Protein AF-A0A7U7L9N6-F1 (afdb_monomer_lite)

Radius of gyration: 15.02 Å; chains: 1; bounding box: 34×32×39 Å

Secondary structure (DSSP, 8-state):
-HHHHHHHHHHHHH-HHHHHHHHHHHHHHHHHHHHHTT--PPP-HHHHHHHHHHHHHHHHHHH-HHHHTT-SS-EEEEESS--HHHHHHTTT-SSSPPPTTEEEEE-----

Sequence (111 aa):
YQYFLEKIRKDYSDNSDFYTLCTEQSEKAIIKRKISTENQNIINRKDIEIATEYILRELPFLIAPSVLLATDSNVHISYYCTWPVADYLYQDNLSLSPHSYTKIVIKDHVA

pLDDT: mean 90.58, std 9.81, range [43.12, 97.81]

InterPro domains:
  IPR030903 Cyclodipeptide synthase [PF16715] (1-99)
  IPR030903 Cyclodipeptide synthase [TIGR04539] (1-99)
  IPR038622 Cyclodipeptide synthase superfamily [G3DSA:3.40.50.11710] (1-106)

Foldseek 3Di:
DVVQLVQLVVCCVPPPVLVVLLLVLLVVVVVVVCVVVVPPDDDDPVSSVVSSSVVSVCVVCQAEVCVVVVHPAQDEAEDQDDRVSSVCLCVPVGPGHRDPSYDYDHHHPPD

Structure (mmCIF, N/CA/C/O backbone):
data_AF-A0A7U7L9N6-F1
#
_entry.id   AF-A0A7U7L9N6-F1
#
loop_
_atom_site.group_PDB
_atom_site.id
_atom_site.type_symbol
_atom_site.label_atom_id
_atom_site.label_alt_id
_atom_site.label_comp_id
_atom_site.label_asym_id
_atom_site.label_entity_id
_atom_site.label_seq_id
_atom_site.pdbx_PDB_ins_code
_atom_site.Cartn_x
_atom_site.Cartn_y
_atom_site.Cartn_z
_atom_site.occupancy
_atom_site.B_iso_or_equiv
_atom_site.auth_seq_id
_atom_site.auth_comp_id
_atom_site.auth_asym_id
_atom_site.auth_atom_id
_atom_site.pdbx_PDB_model_num
ATOM 1 N N . TYR A 1 1 ? 10.504 8.740 -7.363 1.00 95.19 1 TYR A N 1
ATOM 2 C CA . TYR A 1 1 ? 9.570 8.750 -6.215 1.00 95.19 1 TYR A CA 1
ATOM 3 C C . TYR A 1 1 ? 8.283 9.514 -6.522 1.00 95.19 1 TYR A C 1
ATOM 5 O O . TYR A 1 1 ? 7.262 8.855 -6.642 1.00 95.19 1 TYR A O 1
ATOM 13 N N . GLN A 1 2 ? 8.311 10.844 -6.716 1.00 96.69 2 GLN A N 1
ATOM 14 C CA . GLN A 1 2 ? 7.084 11.656 -6.878 1.00 96.69 2 GLN A CA 1
ATOM 15 C C . GLN A 1 2 ? 6.159 11.174 -8.004 1.00 96.69 2 GLN A C 1
ATOM 17 O O . GLN A 1 2 ? 4.978 10.969 -7.760 1.00 96.69 2 GLN A O 1
ATOM 22 N N . TYR A 1 3 ? 6.722 10.864 -9.177 1.00 95.94 3 TYR A N 1
ATOM 23 C CA . TYR A 1 3 ? 5.981 10.271 -10.296 1.00 95.94 3 TYR A CA 1
ATOM 24 C C . TYR A 1 3 ? 5.127 9.053 -9.891 1.00 95.94 3 TYR A C 1
ATOM 26 O O . TYR A 1 3 ? 3.948 8.977 -10.227 1.00 95.94 3 TYR A O 1
ATOM 34 N N . PHE A 1 4 ? 5.707 8.114 -9.134 1.00 96.38 4 PHE A N 1
ATOM 35 C CA . PHE A 1 4 ? 4.994 6.914 -8.690 1.00 96.38 4 PHE A CA 1
ATOM 36 C C . PHE A 1 4 ? 3.894 7.262 -7.686 1.00 96.38 4 PHE A C 1
ATOM 38 O O . PHE A 1 4 ? 2.772 6.782 -7.814 1.00 96.38 4 PHE A O 1
ATOM 45 N N . LEU A 1 5 ? 4.195 8.128 -6.714 1.00 97.62 5 LEU A N 1
ATOM 46 C CA . LEU A 1 5 ? 3.234 8.529 -5.688 1.00 97.62 5 LEU A CA 1
ATOM 47 C C . LEU A 1 5 ? 2.022 9.265 -6.280 1.00 97.62 5 LEU A C 1
ATOM 49 O O . LEU A 1 5 ? 0.895 9.028 -5.854 1.00 97.62 5 LEU A O 1
ATOM 53 N N . GLU A 1 6 ? 2.227 10.137 -7.267 1.00 97.69 6 GLU A N 1
ATOM 54 C CA . GLU A 1 6 ? 1.138 10.838 -7.960 1.00 97.69 6 GLU A CA 1
ATOM 55 C C . GLU A 1 6 ? 0.210 9.867 -8.692 1.00 97.69 6 GLU A C 1
ATOM 57 O O . GLU A 1 6 ? -1.011 9.988 -8.594 1.00 97.69 6 GLU A O 1
ATOM 62 N N . LYS A 1 7 ? 0.776 8.868 -9.377 1.00 97.38 7 LYS A N 1
ATOM 63 C CA . LYS A 1 7 ? 0.007 7.809 -10.042 1.00 97.38 7 LYS A CA 1
ATOM 64 C C . LYS A 1 7 ? -0.772 6.954 -9.047 1.00 97.38 7 LYS A C 1
ATOM 66 O O . LYS A 1 7 ? -1.969 6.778 -9.227 1.00 97.38 7 LYS A O 1
ATOM 71 N N . ILE A 1 8 ? -0.132 6.528 -7.960 1.00 97.38 8 ILE A N 1
ATOM 72 C CA . ILE A 1 8 ? -0.780 5.777 -6.876 1.00 97.38 8 ILE A CA 1
ATOM 73 C C . ILE A 1 8 ? -1.945 6.563 -6.270 1.00 97.38 8 ILE A C 1
ATOM 75 O O . ILE A 1 8 ? -3.020 6.009 -6.069 1.00 97.38 8 ILE A O 1
ATOM 79 N N . ARG A 1 9 ? -1.765 7.859 -5.987 1.00 97.75 9 ARG A N 1
ATOM 80 C CA . ARG A 1 9 ? -2.845 8.703 -5.452 1.00 97.75 9 ARG A CA 1
ATOM 81 C C . ARG A 1 9 ? -3.983 8.882 -6.447 1.00 97.75 9 ARG A C 1
ATOM 83 O O . ARG A 1 9 ? -5.137 8.927 -6.031 1.00 97.75 9 ARG A O 1
ATOM 90 N N . LYS A 1 10 ? -3.669 8.985 -7.740 1.00 97.81 10 LYS A N 1
ATOM 91 C CA . LYS A 1 10 ? -4.684 9.028 -8.791 1.00 97.81 10 LYS A CA 1
ATOM 92 C C . LYS A 1 10 ? -5.478 7.725 -8.834 1.00 97.81 10 LYS A C 1
ATOM 94 O O . LYS A 1 10 ? -6.698 7.780 -8.786 1.00 97.81 10 LYS A O 1
ATOM 99 N N . ASP A 1 11 ? -4.805 6.579 -8.831 1.00 97.06 11 ASP A N 1
ATOM 100 C CA . ASP A 1 11 ? -5.473 5.277 -8.790 1.00 97.06 11 ASP A CA 1
ATOM 101 C C . ASP A 1 11 ? -6.312 5.117 -7.517 1.00 97.06 11 ASP A C 1
ATOM 103 O O . ASP A 1 11 ? -7.444 4.658 -7.582 1.00 97.06 11 ASP A O 1
ATOM 107 N N . TYR A 1 12 ? -5.810 5.559 -6.363 1.00 97.50 12 TYR A N 1
ATOM 108 C CA . TYR A 1 12 ? -6.563 5.558 -5.104 1.00 97.50 12 TYR A CA 1
ATOM 109 C C . TYR A 1 12 ? -7.822 6.437 -5.160 1.00 97.50 12 TYR A C 1
ATOM 111 O O . TYR A 1 12 ? -8.830 6.101 -4.549 1.00 97.50 12 TYR A O 1
ATOM 119 N N . SER A 1 13 ? -7.774 7.558 -5.882 1.00 97.38 13 SER A N 1
ATOM 120 C CA . SER A 1 13 ? -8.929 8.440 -6.086 1.00 97.38 13 SER A CA 1
ATOM 121 C C . SER A 1 13 ? -9.942 7.860 -7.077 1.00 97.38 13 SER A C 1
ATOM 123 O O . SER A 1 13 ? -11.145 8.025 -6.891 1.00 97.38 13 SER A O 1
ATOM 125 N N . ASP A 1 14 ? -9.462 7.210 -8.137 1.00 97.44 14 ASP A N 1
ATOM 126 C CA . ASP A 1 14 ? -10.277 6.863 -9.305 1.00 97.44 14 ASP A CA 1
ATOM 127 C C . ASP A 1 14 ? -10.760 5.397 -9.298 1.00 97.44 14 ASP A C 1
ATOM 129 O O . ASP A 1 14 ? -11.696 5.060 -10.022 1.00 97.44 14 ASP A O 1
ATOM 133 N N . ASN A 1 15 ? -10.154 4.519 -8.489 1.00 97.00 15 ASN A N 1
ATOM 134 C CA . ASN A 1 15 ? -10.497 3.099 -8.374 1.00 97.00 15 ASN A CA 1
ATOM 135 C C . ASN A 1 15 ? -11.118 2.797 -6.996 1.00 97.00 15 ASN A C 1
ATOM 137 O O . ASN A 1 15 ? -10.425 2.788 -5.976 1.00 97.00 15 ASN A O 1
ATOM 141 N N . SER A 1 16 ? -12.424 2.503 -6.966 1.00 97.12 16 SER A N 1
ATOM 142 C CA . SER A 1 16 ? -13.181 2.238 -5.732 1.00 97.12 16 SER A CA 1
ATOM 143 C C . SER A 1 16 ? -12.695 1.014 -4.958 1.00 97.12 16 SER A C 1
ATOM 145 O O . SER A 1 16 ? -12.729 1.013 -3.725 1.00 97.12 16 SER A O 1
ATOM 147 N N . ASP A 1 17 ? -12.235 -0.016 -5.662 1.00 97.00 17 ASP A N 1
ATOM 148 C CA . ASP A 1 17 ? -11.782 -1.263 -5.048 1.00 97.00 17 ASP A CA 1
ATOM 149 C C . ASP A 1 17 ? -10.441 -1.032 -4.356 1.00 97.00 17 ASP A C 1
ATOM 151 O O . ASP A 1 17 ? -10.254 -1.404 -3.197 1.00 97.00 17 ASP A O 1
ATOM 155 N N . PHE A 1 18 ? -9.540 -0.308 -5.024 1.00 97.06 18 PHE A N 1
ATOM 156 C CA . PHE A 1 18 ? -8.259 0.082 -4.447 1.00 97.06 18 PHE A CA 1
ATOM 157 C C . PHE A 1 18 ? -8.424 1.064 -3.278 1.00 97.06 18 PHE A C 1
ATOM 159 O O . PHE A 1 18 ? -7.767 0.909 -2.246 1.00 97.06 18 PHE A O 1
ATOM 166 N N . TYR A 1 19 ? -9.342 2.029 -3.396 1.00 97.38 19 TYR A N 1
ATOM 167 C CA . TYR A 1 19 ? -9.721 2.930 -2.305 1.00 97.38 19 TYR A CA 1
ATOM 168 C C . TYR A 1 19 ? -10.162 2.156 -1.057 1.00 97.38 19 TYR A C 1
ATOM 170 O O . TYR A 1 19 ? -9.646 2.376 0.046 1.00 97.38 19 TYR A O 1
ATOM 178 N N . THR A 1 20 ? -11.109 1.233 -1.245 1.00 97.62 20 THR A N 1
ATOM 179 C CA . THR A 1 20 ? -11.701 0.430 -0.169 1.00 97.62 20 THR A CA 1
ATOM 180 C C . THR A 1 20 ? -10.637 -0.443 0.477 1.00 97.62 20 THR A C 1
ATOM 182 O O . THR A 1 20 ? -10.459 -0.405 1.694 1.00 97.62 20 THR A O 1
ATOM 185 N N . LEU A 1 21 ? -9.852 -1.146 -0.341 1.00 97.06 21 LEU A N 1
ATOM 186 C CA . LEU A 1 21 ? -8.778 -2.014 0.117 1.00 97.06 21 LEU A CA 1
ATOM 187 C C . LEU A 1 21 ? -7.758 -1.261 0.978 1.00 97.06 21 LEU A C 1
ATOM 189 O O . LEU A 1 21 ? -7.463 -1.689 2.094 1.00 97.06 21 LEU A O 1
ATOM 193 N N . CYS A 1 22 ? -7.231 -0.136 0.491 1.00 97.19 22 CYS A N 1
ATOM 194 C CA . CYS A 1 22 ? -6.250 0.661 1.227 1.00 97.19 22 CYS A CA 1
ATOM 195 C C . CYS A 1 22 ? -6.820 1.171 2.556 1.00 97.19 22 CYS A C 1
ATOM 197 O O . CYS A 1 22 ? -6.159 1.059 3.587 1.00 97.19 22 CYS A O 1
ATOM 199 N N . THR A 1 23 ? -8.060 1.663 2.554 1.00 97.25 23 THR A N 1
ATOM 200 C CA . THR A 1 23 ? -8.726 2.180 3.758 1.00 97.25 23 THR A CA 1
ATOM 201 C C . THR A 1 23 ? -8.940 1.086 4.807 1.00 97.25 23 THR A C 1
ATOM 203 O O . THR A 1 23 ? -8.591 1.274 5.974 1.00 97.25 23 THR A O 1
ATOM 206 N N . GLU A 1 24 ? -9.432 -0.087 4.403 1.00 96.44 24 GLU A N 1
ATOM 207 C CA . GLU A 1 24 ? -9.638 -1.219 5.311 1.00 96.44 24 GLU A CA 1
ATOM 208 C C . GLU A 1 24 ? -8.328 -1.757 5.894 1.00 96.44 24 GLU A C 1
ATOM 210 O O . GLU A 1 24 ? -8.267 -2.120 7.072 1.00 96.44 24 GLU A O 1
ATOM 215 N N . GLN A 1 25 ? -7.268 -1.852 5.083 1.00 95.38 25 GLN A N 1
ATOM 216 C CA . GLN A 1 25 ? -5.974 -2.320 5.582 1.00 95.38 25 GLN A CA 1
ATOM 217 C C . GLN A 1 25 ? -5.357 -1.314 6.563 1.00 95.38 25 GLN A C 1
ATOM 219 O O . GLN A 1 25 ? -4.804 -1.738 7.581 1.00 95.38 25 GLN A O 1
ATOM 224 N N . SER A 1 26 ? -5.510 -0.007 6.327 1.00 96.44 26 SER A N 1
ATOM 225 C CA . SER A 1 26 ? -5.112 1.037 7.280 1.00 96.44 26 SER A CA 1
ATOM 226 C C . SER A 1 26 ? -5.860 0.924 8.599 1.00 96.44 26 SER A C 1
ATOM 228 O O . SER A 1 26 ? -5.241 0.934 9.662 1.00 96.44 26 SER A O 1
ATOM 230 N N . GLU A 1 27 ? -7.183 0.769 8.551 1.00 95.94 27 GLU A N 1
ATOM 231 C CA . GLU A 1 27 ? -8.000 0.608 9.751 1.00 95.94 27 GLU A CA 1
ATOM 232 C C . GLU A 1 27 ? -7.565 -0.628 10.552 1.00 95.94 27 GLU A C 1
ATOM 234 O O . GLU A 1 27 ? -7.282 -0.528 11.749 1.00 95.94 27 GLU A O 1
ATOM 239 N N . LYS A 1 28 ? -7.392 -1.779 9.886 1.00 94.00 28 LYS A N 1
ATOM 240 C CA . LYS A 1 28 ? -6.881 -3.011 10.512 1.00 94.00 28 LYS A CA 1
ATOM 241 C C . LYS A 1 28 ? -5.508 -2.798 11.153 1.00 94.00 28 LYS A C 1
ATOM 243 O O . LYS A 1 28 ? -5.276 -3.282 12.264 1.00 94.00 28 LYS A O 1
ATOM 248 N N . ALA A 1 29 ? -4.599 -2.084 10.488 1.00 92.62 29 ALA A N 1
ATOM 249 C CA . ALA A 1 29 ? -3.264 -1.799 11.009 1.00 92.62 29 ALA A CA 1
ATOM 250 C C . ALA A 1 29 ? -3.310 -0.907 12.262 1.00 92.62 29 ALA A C 1
ATOM 252 O O . ALA A 1 29 ? -2.653 -1.217 13.262 1.00 92.62 29 ALA A O 1
ATOM 253 N N . ILE A 1 30 ? -4.124 0.154 12.249 1.00 94.50 30 ILE A N 1
ATOM 254 C CA . ILE A 1 30 ? -4.300 1.039 13.408 1.00 94.50 30 ILE A CA 1
ATOM 255 C C . ILE A 1 30 ? -4.932 0.270 14.574 1.00 94.50 30 ILE A C 1
ATOM 257 O O . ILE A 1 30 ? -4.438 0.373 15.696 1.00 94.50 30 ILE A O 1
ATOM 261 N N . ILE A 1 31 ? -5.970 -0.539 14.331 1.00 93.62 31 ILE A N 1
ATOM 262 C CA . ILE A 1 31 ? -6.627 -1.347 15.372 1.00 93.62 31 ILE A CA 1
ATOM 263 C C . ILE A 1 31 ? -5.638 -2.329 16.005 1.00 93.62 31 ILE A C 1
ATOM 265 O O . ILE A 1 31 ? -5.541 -2.387 17.232 1.00 93.62 31 ILE A O 1
ATOM 269 N N . LYS A 1 32 ? -4.854 -3.061 15.200 1.00 92.00 32 LYS A N 1
ATOM 270 C CA . LYS A 1 32 ? -3.818 -3.971 15.717 1.00 92.00 32 LYS A CA 1
ATOM 271 C C . LYS A 1 32 ? -2.819 -3.232 16.605 1.00 92.00 32 LYS A C 1
ATOM 273 O O . LYS A 1 32 ? -2.507 -3.707 17.695 1.00 92.00 32 LYS A O 1
ATOM 278 N N . ARG A 1 33 ? -2.358 -2.052 16.174 1.00 92.38 33 ARG A N 1
ATOM 279 C CA . ARG A 1 33 ? -1.407 -1.242 16.945 1.00 92.38 33 ARG A CA 1
ATOM 280 C C . ARG A 1 33 ? -2.023 -0.694 18.232 1.00 92.38 33 ARG A C 1
ATOM 282 O O . ARG A 1 33 ? -1.366 -0.704 19.271 1.00 92.38 33 ARG A O 1
ATOM 289 N N . LYS A 1 34 ? -3.285 -0.258 18.183 1.00 94.56 34 LYS A N 1
ATOM 290 C CA . LYS A 1 34 ? -4.062 0.173 19.352 1.00 94.56 34 LYS A CA 1
ATOM 291 C C . LYS A 1 34 ? -4.127 -0.939 20.402 1.00 94.56 34 LYS A C 1
ATOM 293 O O . LYS A 1 34 ? -3.782 -0.690 21.551 1.00 94.56 34 LYS A O 1
ATOM 298 N N . ILE A 1 35 ? -4.477 -2.160 19.990 1.00 93.25 35 ILE A N 1
ATOM 299 C CA . ILE A 1 35 ? -4.516 -3.341 20.866 1.00 93.25 35 ILE A CA 1
ATOM 300 C C . ILE A 1 35 ? -3.128 -3.634 21.451 1.00 93.25 35 ILE A C 1
ATOM 302 O O . ILE A 1 35 ? -3.001 -3.760 22.663 1.00 93.25 35 ILE A O 1
ATOM 306 N N . SER A 1 36 ? -2.073 -3.676 20.627 1.00 93.81 36 SER A N 1
ATOM 307 C CA . SER A 1 36 ? -0.711 -4.004 21.092 1.00 93.81 36 SER A CA 1
ATOM 308 C C . SER A 1 36 ? -0.095 -2.966 22.034 1.00 93.81 36 SER A C 1
ATOM 310 O O . SER A 1 36 ? 0.889 -3.255 22.702 1.00 93.81 36 SER A O 1
ATOM 312 N N . THR A 1 37 ? -0.623 -1.740 22.028 1.00 94.50 37 THR A N 1
ATOM 313 C CA . THR A 1 37 ? -0.138 -0.628 22.861 1.00 94.50 37 THR A CA 1
ATOM 314 C C . THR A 1 37 ? -1.097 -0.279 23.993 1.00 94.50 37 THR A C 1
ATOM 316 O O . THR A 1 37 ? -0.908 0.747 24.640 1.00 94.50 37 THR A O 1
ATOM 319 N N . GLU A 1 38 ? -2.136 -1.097 24.206 1.00 93.62 38 GLU A N 1
ATOM 320 C CA . GLU A 1 38 ? -3.182 -0.884 25.218 1.00 93.62 38 GLU A CA 1
ATOM 321 C C . GLU A 1 38 ? -3.830 0.514 25.144 1.00 93.62 38 GLU A C 1
ATOM 323 O O . GLU A 1 38 ? -4.353 1.051 26.122 1.00 93.62 38 GLU A O 1
ATOM 328 N N . ASN A 1 39 ? -3.812 1.130 23.960 1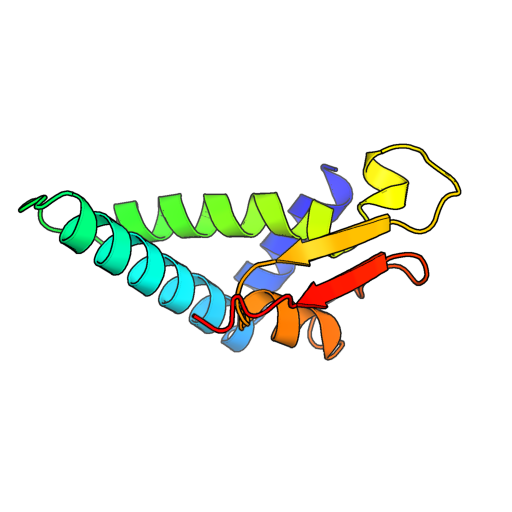.00 90.62 39 ASN A N 1
ATOM 329 C CA . ASN A 1 39 ? -4.299 2.484 23.767 1.00 90.62 39 ASN A CA 1
ATOM 330 C C . ASN A 1 39 ? -5.835 2.483 23.749 1.00 90.62 39 ASN A C 1
ATOM 332 O O . ASN A 1 39 ? -6.461 1.720 23.013 1.00 90.62 39 ASN A O 1
ATOM 336 N N . GLN A 1 40 ? -6.463 3.351 24.541 1.00 90.38 40 GLN A N 1
ATOM 337 C CA . GLN A 1 40 ? -7.925 3.432 24.639 1.00 90.38 40 GLN A CA 1
ATOM 338 C C . GLN A 1 40 ? -8.552 4.502 23.735 1.00 90.38 40 GLN A C 1
ATOM 340 O O . GLN A 1 40 ? -9.776 4.548 23.610 1.00 90.38 40 GLN A O 1
ATOM 345 N N . ASN A 1 41 ? -7.747 5.317 23.049 1.00 91.69 41 ASN A N 1
ATOM 346 C CA . ASN A 1 41 ? -8.232 6.407 22.207 1.00 91.69 41 ASN A CA 1
ATOM 347 C C . ASN A 1 41 ? -9.189 5.908 21.120 1.00 91.69 41 ASN A C 1
ATOM 349 O O . ASN A 1 41 ? -8.998 4.849 20.512 1.00 91.69 41 ASN A O 1
ATOM 353 N N . ILE A 1 42 ? -10.233 6.690 20.865 1.00 92.44 42 ILE A N 1
ATOM 354 C CA . ILE A 1 42 ? -11.164 6.437 19.767 1.00 92.44 42 ILE A CA 1
ATOM 355 C C . ILE A 1 42 ? -10.434 6.729 18.455 1.00 92.44 42 ILE A C 1
ATOM 357 O O . ILE A 1 42 ? -9.876 7.810 18.290 1.00 92.44 42 ILE A O 1
ATOM 361 N N . ILE A 1 43 ? -10.451 5.759 17.541 1.00 93.12 43 ILE A N 1
ATOM 362 C CA . ILE A 1 43 ? -9.945 5.934 16.178 1.00 93.12 43 ILE A CA 1
ATOM 363 C C . ILE A 1 43 ? -11.06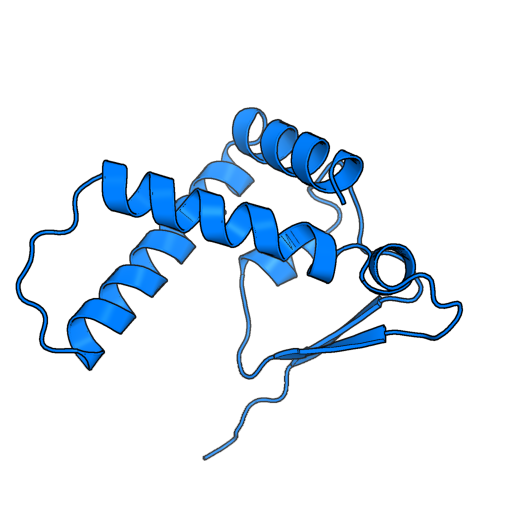1 6.604 15.389 1.00 93.12 43 ILE A C 1
ATOM 365 O O . ILE A 1 43 ? -12.174 6.080 15.326 1.00 93.12 43 ILE A O 1
ATOM 369 N N . ASN A 1 44 ? -10.785 7.770 14.823 1.00 94.94 44 ASN A N 1
ATOM 370 C CA . ASN A 1 44 ? -11.731 8.474 13.970 1.00 94.94 44 ASN A CA 1
ATOM 371 C C . ASN A 1 44 ? -11.332 8.350 12.490 1.00 94.94 44 ASN A C 1
ATOM 373 O O . ASN A 1 44 ? -10.248 7.883 12.140 1.00 94.94 44 ASN A O 1
ATOM 377 N N . ARG A 1 45 ? -12.218 8.808 11.602 1.00 93.88 45 ARG A N 1
ATOM 378 C CA . ARG A 1 45 ? -12.003 8.755 10.150 1.00 93.88 45 ARG A CA 1
ATOM 379 C C . ARG A 1 45 ? -10.714 9.455 9.699 1.00 93.88 45 ARG A C 1
ATOM 381 O O . ARG A 1 45 ? -10.039 8.952 8.808 1.00 93.88 45 ARG A O 1
ATOM 388 N N . LYS A 1 46 ? -10.355 10.583 10.315 1.00 95.69 46 LYS A N 1
ATOM 389 C CA . LYS A 1 46 ? -9.145 11.336 9.961 1.00 95.69 46 LYS A CA 1
ATOM 390 C C . LYS A 1 46 ? -7.876 10.548 10.291 1.00 95.69 46 LYS A C 1
ATOM 392 O O . LYS A 1 46 ? -6.906 10.628 9.546 1.00 95.69 46 LYS A O 1
ATOM 397 N N . ASP A 1 47 ? -7.889 9.762 11.367 1.00 95.31 47 ASP A N 1
ATOM 398 C CA . ASP A 1 47 ? -6.768 8.880 11.710 1.00 95.31 47 ASP A CA 1
ATOM 399 C C . ASP A 1 47 ? -6.570 7.806 10.633 1.00 95.31 47 ASP A C 1
ATOM 401 O O . ASP A 1 47 ? -5.440 7.546 10.218 1.00 95.31 47 ASP A O 1
ATOM 405 N N . ILE A 1 48 ? -7.672 7.238 10.129 1.00 96.38 48 ILE A N 1
ATOM 406 C CA . ILE A 1 48 ? -7.652 6.270 9.024 1.00 96.38 48 ILE A CA 1
ATOM 407 C C . ILE A 1 48 ? -7.127 6.935 7.747 1.00 96.38 48 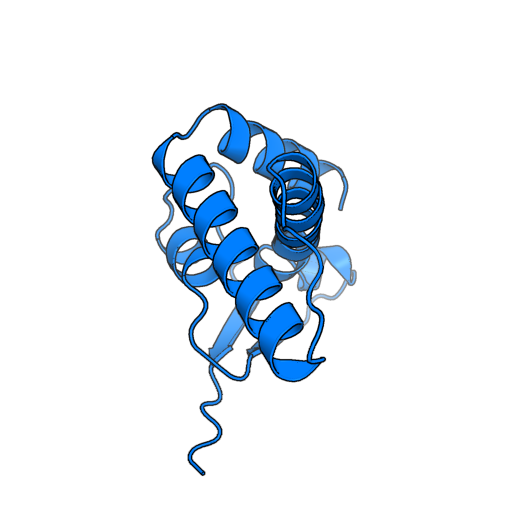ILE A C 1
ATOM 409 O O . ILE A 1 48 ? -6.251 6.377 7.100 1.00 96.38 48 ILE A O 1
ATOM 413 N N . GLU A 1 49 ? -7.586 8.142 7.408 1.00 95.56 49 GLU A N 1
ATOM 414 C CA . GLU A 1 49 ? -7.108 8.888 6.233 1.00 95.56 49 GLU A CA 1
ATOM 415 C C . GLU A 1 49 ? -5.595 9.167 6.297 1.00 95.56 49 GLU A C 1
ATOM 417 O O . GLU A 1 49 ? -4.886 8.983 5.306 1.00 95.56 49 GLU A O 1
ATOM 422 N N . ILE A 1 50 ? -5.075 9.541 7.472 1.00 95.38 50 ILE A N 1
ATOM 423 C CA . ILE A 1 50 ? -3.635 9.750 7.693 1.00 95.38 50 ILE A CA 1
ATOM 424 C C . ILE A 1 50 ? -2.857 8.435 7.551 1.00 95.38 50 ILE A C 1
ATOM 426 O O . ILE A 1 50 ? -1.799 8.411 6.919 1.00 95.38 50 ILE A O 1
ATOM 430 N N . ALA A 1 51 ? -3.362 7.338 8.118 1.00 96.00 51 ALA A N 1
ATOM 431 C CA . ALA A 1 51 ? -2.720 6.030 8.003 1.00 96.00 51 ALA A CA 1
ATOM 432 C C . ALA A 1 51 ? -2.765 5.477 6.572 1.00 96.00 51 ALA A C 1
ATOM 434 O O . ALA A 1 51 ? -1.795 4.876 6.115 1.00 96.00 51 ALA A O 1
ATOM 435 N N . THR A 1 52 ? -3.838 5.735 5.828 1.00 97.50 52 THR A N 1
ATOM 436 C CA . THR A 1 52 ? -3.914 5.373 4.411 1.00 97.50 52 THR A CA 1
ATOM 437 C C . THR A 1 52 ? -2.884 6.129 3.598 1.00 97.50 52 THR A C 1
ATOM 439 O O . THR A 1 52 ? -2.156 5.517 2.823 1.00 97.50 52 THR A O 1
ATOM 442 N N . GLU A 1 53 ? -2.725 7.429 3.827 1.00 97.19 53 GLU A N 1
ATOM 443 C CA . GLU A 1 53 ? -1.672 8.209 3.177 1.00 97.19 53 GLU A CA 1
ATOM 444 C C . GLU A 1 53 ? -0.261 7.678 3.502 1.00 97.19 53 GLU A C 1
ATOM 446 O O . GLU A 1 53 ? 0.626 7.740 2.649 1.00 97.19 53 GLU A O 1
ATOM 451 N N . TYR A 1 54 ? -0.042 7.109 4.693 1.00 95.00 54 TYR A N 1
ATOM 452 C CA . TYR A 1 54 ? 1.203 6.403 5.012 1.00 95.00 54 TYR A CA 1
ATOM 453 C C . TYR A 1 54 ? 1.402 5.172 4.111 1.00 95.00 54 TYR A C 1
ATOM 455 O O . TYR A 1 54 ? 2.452 5.062 3.480 1.00 95.00 54 TYR A O 1
ATOM 463 N N . ILE A 1 55 ? 0.388 4.309 3.967 1.00 93.88 55 ILE A N 1
ATOM 464 C CA . ILE A 1 55 ? 0.445 3.143 3.067 1.00 93.88 55 ILE A CA 1
ATOM 465 C C . ILE A 1 55 ? 0.733 3.571 1.623 1.00 93.88 55 ILE A C 1
ATOM 467 O O . ILE A 1 55 ? 1.632 3.017 0.992 1.00 93.88 55 ILE A O 1
ATOM 471 N N . LEU A 1 56 ? 0.032 4.586 1.103 1.00 96.69 56 LEU A N 1
ATOM 472 C CA . LEU A 1 56 ? 0.219 5.058 -0.277 1.00 96.69 56 LEU A CA 1
ATOM 473 C C . LEU A 1 56 ? 1.666 5.501 -0.555 1.00 96.69 56 LEU A C 1
ATOM 475 O O . LEU A 1 56 ? 2.152 5.349 -1.676 1.00 96.69 56 LEU A O 1
ATOM 479 N N . ARG A 1 57 ? 2.374 6.018 0.456 1.00 96.56 57 ARG A N 1
ATOM 480 C CA . ARG A 1 57 ? 3.788 6.417 0.356 1.00 96.56 57 ARG A CA 1
ATOM 481 C C . ARG A 1 57 ? 4.771 5.252 0.375 1.00 96.56 57 ARG A C 1
ATOM 483 O O . ARG A 1 57 ? 5.896 5.428 -0.090 1.00 96.56 57 ARG A O 1
ATOM 490 N N . GLU A 1 58 ? 4.376 4.086 0.876 1.00 93.94 58 GLU A N 1
ATOM 491 C CA . GLU A 1 58 ? 5.201 2.874 0.828 1.00 93.94 58 GLU A CA 1
ATOM 492 C C . GLU A 1 58 ? 5.158 2.212 -0.554 1.00 93.94 58 GLU A C 1
ATOM 494 O O . GLU A 1 58 ? 6.166 1.681 -1.021 1.00 93.94 58 GLU A O 1
ATOM 499 N N . LEU A 1 59 ? 4.024 2.301 -1.255 1.00 94.69 59 LEU A N 1
ATOM 500 C CA . LEU A 1 59 ? 3.798 1.588 -2.518 1.00 94.69 59 LEU A CA 1
ATOM 501 C C . LEU A 1 59 ? 4.828 1.873 -3.632 1.00 94.69 59 LEU A C 1
ATOM 503 O O . LEU A 1 59 ? 5.174 0.928 -4.341 1.00 94.69 59 LEU A O 1
ATOM 507 N N . PRO A 1 60 ? 5.415 3.080 -3.796 1.00 95.56 60 PRO A N 1
ATOM 508 C CA . PRO A 1 60 ? 6.508 3.288 -4.747 1.00 95.56 60 PRO A CA 1
ATOM 509 C C . PRO A 1 60 ? 7.682 2.320 -4.545 1.00 95.56 60 PRO A C 1
ATOM 511 O O . PRO A 1 60 ? 8.290 1.879 -5.521 1.00 95.56 60 PRO A O 1
ATOM 514 N N . PHE A 1 61 ? 7.983 1.967 -3.292 1.00 93.12 61 PHE A N 1
ATOM 515 C CA . PHE A 1 61 ? 9.041 1.018 -2.948 1.00 93.12 61 PHE A CA 1
ATOM 516 C C . PHE A 1 61 ? 8.636 -0.439 -3.175 1.00 93.12 61 PHE A C 1
ATOM 518 O O . PHE A 1 61 ? 9.522 -1.280 -3.238 1.00 93.12 61 PHE A O 1
ATOM 525 N N . LEU A 1 62 ? 7.345 -0.738 -3.343 1.00 92.19 62 LEU A N 1
ATOM 526 C CA . LEU A 1 62 ? 6.852 -2.052 -3.778 1.00 92.19 62 LEU A CA 1
ATOM 527 C C . LEU A 1 62 ? 6.817 -2.198 -5.298 1.00 92.19 62 LEU A C 1
ATOM 529 O O . LEU A 1 62 ? 6.944 -3.308 -5.814 1.00 92.19 62 LEU A O 1
ATOM 533 N N . ILE A 1 63 ? 6.621 -1.080 -5.997 1.00 92.81 63 ILE A N 1
ATOM 534 C CA . ILE A 1 63 ? 6.486 -1.032 -7.452 1.00 92.81 63 ILE A CA 1
ATOM 535 C C . ILE A 1 63 ? 7.860 -0.997 -8.117 1.00 92.81 63 ILE A C 1
ATOM 537 O O . ILE A 1 63 ? 8.133 -1.807 -8.993 1.00 92.81 63 ILE A O 1
ATOM 541 N N . ALA A 1 64 ? 8.733 -0.063 -7.735 1.00 93.50 64 ALA A N 1
ATOM 542 C CA . ALA A 1 64 ? 9.999 0.154 -8.439 1.00 93.50 64 ALA A CA 1
ATOM 543 C C . ALA A 1 64 ? 11.172 0.483 -7.496 1.00 93.50 64 ALA A C 1
ATOM 545 O O . ALA A 1 64 ? 11.846 1.501 -7.683 1.00 93.50 64 ALA A O 1
ATOM 546 N N . PRO A 1 65 ? 11.461 -0.353 -6.482 1.00 94.00 65 PRO A N 1
ATOM 547 C CA . PRO A 1 65 ? 12.562 -0.121 -5.552 1.00 94.00 65 PRO A CA 1
ATOM 548 C C . PRO A 1 65 ? 13.924 0.022 -6.241 1.00 94.00 65 PRO A C 1
ATOM 550 O O . PRO A 1 65 ? 14.691 0.892 -5.844 1.00 94.00 65 PRO A O 1
ATOM 553 N N . SER A 1 66 ? 14.226 -0.759 -7.285 1.00 92.88 66 SER A N 1
ATOM 554 C CA . SER A 1 66 ? 15.499 -0.645 -8.018 1.00 92.88 66 SER A CA 1
ATOM 555 C C . SER A 1 66 ? 15.679 0.738 -8.654 1.00 92.88 66 SER A C 1
ATOM 557 O O . SER A 1 66 ? 16.738 1.351 -8.526 1.00 92.88 66 SER A O 1
ATOM 559 N N . VAL A 1 67 ? 14.609 1.285 -9.240 1.00 93.31 67 VAL A N 1
ATOM 560 C CA . VAL A 1 67 ? 14.579 2.642 -9.808 1.00 93.31 67 VAL A CA 1
ATOM 561 C C . VAL A 1 67 ? 14.749 3.696 -8.715 1.00 93.31 67 VAL A C 1
ATOM 563 O O . VAL A 1 67 ? 15.488 4.661 -8.893 1.00 93.31 67 VAL A O 1
ATOM 566 N N . LEU A 1 68 ? 14.081 3.527 -7.570 1.00 94.25 68 LEU A N 1
ATOM 567 C CA . LEU A 1 68 ? 14.178 4.469 -6.451 1.00 94.25 68 LEU A CA 1
ATOM 568 C C . LEU A 1 68 ? 15.557 4.466 -5.785 1.00 94.25 68 LEU A C 1
ATOM 570 O O . LEU A 1 68 ? 15.996 5.511 -5.313 1.00 94.25 68 LEU A O 1
ATOM 574 N N . LEU A 1 69 ? 16.226 3.314 -5.759 1.00 93.38 69 LEU A N 1
ATOM 575 C CA . LEU A 1 69 ? 17.576 3.140 -5.225 1.00 93.38 69 LEU A CA 1
ATOM 576 C C . LEU A 1 69 ? 18.675 3.415 -6.264 1.00 93.38 69 LEU A C 1
ATOM 578 O O . LEU A 1 69 ? 19.849 3.343 -5.913 1.00 93.38 69 LEU A O 1
ATOM 582 N N . ALA A 1 70 ? 18.306 3.723 -7.513 1.00 93.56 70 ALA A N 1
ATOM 583 C CA . ALA A 1 70 ? 19.224 3.908 -8.636 1.00 93.56 70 ALA A CA 1
ATOM 584 C C . ALA A 1 70 ? 20.221 2.740 -8.788 1.00 93.56 70 ALA A C 1
ATOM 586 O O . ALA A 1 70 ? 21.433 2.939 -8.859 1.00 93.56 70 ALA A O 1
ATOM 587 N N . THR A 1 71 ? 19.702 1.509 -8.807 1.00 91.88 71 THR A N 1
ATOM 588 C CA . THR A 1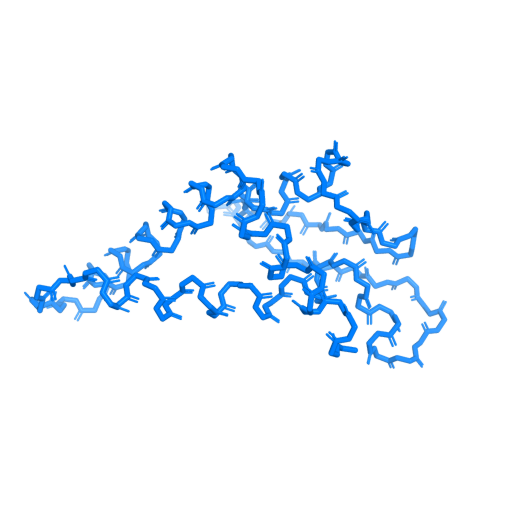 71 ? 20.501 0.292 -8.992 1.00 91.88 71 THR A CA 1
ATOM 589 C C . THR A 1 71 ? 19.989 -0.547 -10.156 1.00 91.88 71 THR A C 1
ATOM 591 O O . THR A 1 71 ? 18.782 -0.683 -10.351 1.00 91.88 71 THR A O 1
ATOM 594 N N . ASP A 1 72 ? 20.920 -1.174 -10.872 1.00 88.44 72 ASP A N 1
ATOM 595 C CA . ASP A 1 72 ? 20.629 -2.166 -11.915 1.00 88.44 72 ASP A CA 1
ATOM 596 C C . ASP A 1 72 ? 20.422 -3.579 -11.337 1.00 88.44 72 ASP A C 1
ATOM 598 O O . ASP A 1 72 ? 20.199 -4.543 -12.068 1.00 88.44 72 ASP A O 1
ATOM 602 N N . SER A 1 73 ? 20.523 -3.726 -10.012 1.00 91.44 73 SER A N 1
ATOM 603 C CA . SER A 1 73 ? 20.325 -5.006 -9.334 1.00 91.44 73 SER A CA 1
ATOM 604 C C . SER A 1 73 ? 18.844 -5.344 -9.182 1.00 91.44 73 SER A C 1
ATOM 606 O O . SER A 1 73 ? 18.001 -4.468 -8.978 1.00 91.44 73 SER A O 1
ATOM 608 N N . ASN A 1 74 ? 18.543 -6.644 -9.167 1.00 90.62 74 ASN A N 1
ATOM 609 C CA . ASN A 1 74 ? 17.252 -7.131 -8.690 1.00 90.62 74 ASN A CA 1
ATOM 610 C C . ASN A 1 74 ? 17.074 -6.768 -7.215 1.00 90.62 74 ASN A C 1
ATOM 612 O O . ASN A 1 74 ? 17.956 -7.039 -6.395 1.00 90.62 74 ASN A O 1
ATOM 616 N N . VAL A 1 75 ? 15.919 -6.201 -6.868 1.00 91.44 75 VAL A N 1
ATOM 617 C CA . VAL A 1 75 ? 15.592 -5.861 -5.483 1.00 91.44 75 VAL A CA 1
ATOM 618 C C . VAL A 1 75 ? 14.475 -6.764 -4.985 1.00 91.44 75 VAL A C 1
ATOM 620 O O . VAL A 1 75 ? 13.367 -6.804 -5.525 1.00 91.44 75 VAL A O 1
ATOM 623 N N . HIS A 1 76 ? 14.783 -7.492 -3.916 1.00 88.56 76 HIS A N 1
ATOM 624 C CA . HIS A 1 76 ? 13.837 -8.357 -3.233 1.00 88.56 76 HIS A CA 1
ATOM 625 C C . HIS A 1 76 ? 13.285 -7.656 -2.000 1.00 88.56 76 HIS A C 1
ATOM 627 O O . HIS A 1 76 ? 14.036 -7.279 -1.100 1.00 88.56 76 HIS A O 1
ATOM 633 N N . ILE A 1 77 ? 11.966 -7.540 -1.928 1.00 87.31 77 ILE A N 1
ATOM 634 C CA . ILE A 1 77 ? 11.282 -6.985 -0.763 1.00 87.31 77 ILE A CA 1
ATOM 635 C C . ILE A 1 77 ? 10.877 -8.159 0.109 1.00 87.31 77 ILE A C 1
ATOM 637 O O . ILE A 1 77 ? 10.014 -8.944 -0.272 1.00 87.31 77 ILE A O 1
ATOM 641 N N . SER A 1 78 ? 11.530 -8.313 1.257 1.00 87.00 78 SER A N 1
ATOM 642 C CA . SER A 1 78 ? 11.142 -9.337 2.227 1.00 87.00 78 SER A CA 1
ATOM 643 C C . SER A 1 78 ? 10.083 -8.774 3.168 1.00 87.00 78 SER A C 1
ATOM 645 O O . SER A 1 78 ? 10.340 -7.772 3.833 1.00 87.00 78 SER A O 1
ATOM 647 N N . TYR A 1 79 ? 8.920 -9.418 3.241 1.00 84.06 79 TYR A N 1
ATOM 648 C CA . TYR A 1 79 ? 7.857 -9.054 4.180 1.00 84.06 79 TYR A CA 1
ATOM 649 C C . TYR A 1 79 ? 7.419 -10.276 4.989 1.00 84.06 79 TYR A C 1
ATOM 651 O O . TYR A 1 79 ? 7.496 -11.403 4.502 1.00 84.06 79 TYR A O 1
ATOM 659 N N . TYR A 1 80 ? 7.014 -10.058 6.239 1.00 81.88 80 TYR A N 1
ATOM 660 C CA . TYR A 1 80 ? 6.806 -11.133 7.218 1.00 81.88 80 TYR A CA 1
ATOM 661 C C . TYR A 1 80 ? 5.419 -11.789 7.149 1.00 81.88 80 TYR A C 1
ATOM 663 O O . TYR A 1 80 ? 5.168 -12.761 7.853 1.00 81.88 80 TYR A O 1
ATOM 671 N N . CYS A 1 81 ? 4.501 -11.228 6.362 1.00 80.81 81 CYS A N 1
ATOM 672 C CA . CYS A 1 81 ? 3.145 -11.732 6.186 1.00 80.81 81 CYS A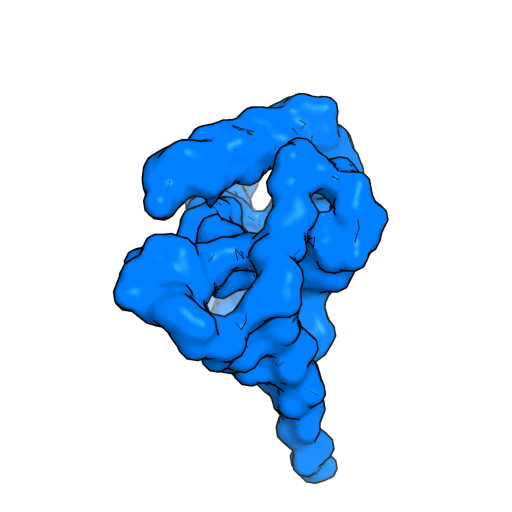 CA 1
ATOM 673 C C . CYS A 1 81 ? 2.616 -11.393 4.787 1.00 80.81 81 CYS A C 1
ATOM 675 O O . CYS A 1 81 ? 3.203 -10.591 4.058 1.00 80.81 81 CYS A O 1
ATOM 677 N N . THR A 1 82 ? 1.492 -11.990 4.401 1.00 83.31 82 THR A N 1
ATOM 678 C CA . THR A 1 82 ? 0.744 -11.560 3.213 1.00 83.31 82 THR A CA 1
ATOM 679 C C . THR A 1 82 ? 0.187 -10.156 3.418 1.00 83.31 82 THR A C 1
ATOM 681 O O . THR A 1 82 ? -0.382 -9.862 4.476 1.00 83.31 82 THR A O 1
ATOM 684 N N . TRP A 1 83 ? 0.279 -9.309 2.395 1.00 87.94 83 TRP A N 1
ATOM 685 C CA . TRP A 1 83 ? -0.272 -7.962 2.433 1.00 87.94 83 TRP A CA 1
ATOM 686 C C . TRP A 1 83 ? -1.226 -7.744 1.253 1.00 87.94 83 TRP A C 1
ATOM 688 O O . TRP A 1 83 ? -0.759 -7.577 0.128 1.00 87.94 83 TRP A O 1
ATOM 698 N N . PRO A 1 84 ? -2.550 -7.667 1.493 1.00 92.12 84 PRO A N 1
ATOM 699 C CA . PRO A 1 84 ? -3.536 -7.578 0.416 1.00 92.12 84 PRO A CA 1
ATOM 700 C C . PRO A 1 84 ? -3.330 -6.417 -0.567 1.00 92.12 84 PRO A C 1
ATOM 702 O O . PRO A 1 84 ? -3.619 -6.564 -1.748 1.00 92.12 84 PRO A O 1
ATOM 705 N N . VAL A 1 85 ? -2.805 -5.272 -0.110 1.00 92.62 85 VAL A N 1
ATOM 706 C CA . VAL A 1 85 ? -2.487 -4.135 -0.998 1.00 92.62 85 VAL A CA 1
ATOM 707 C C . VAL A 1 85 ? -1.350 -4.488 -1.957 1.00 92.62 85 VAL A C 1
ATOM 709 O O . VAL A 1 85 ? -1.406 -4.137 -3.133 1.00 92.62 85 VAL A O 1
ATOM 712 N N . ALA A 1 86 ? -0.333 -5.206 -1.476 1.00 89.00 86 ALA A N 1
ATOM 713 C CA . ALA A 1 86 ? 0.752 -5.689 -2.317 1.00 89.00 86 ALA A CA 1
ATOM 714 C C . ALA A 1 86 ? 0.263 -6.756 -3.306 1.00 89.00 86 ALA A C 1
ATOM 716 O O . ALA A 1 86 ? 0.614 -6.693 -4.477 1.00 89.00 86 ALA A O 1
ATOM 717 N N . ASP A 1 87 ? -0.593 -7.683 -2.878 1.00 89.75 87 ASP A N 1
ATOM 718 C CA . ASP A 1 87 ? -1.156 -8.692 -3.783 1.00 89.75 87 ASP A CA 1
ATOM 719 C C . ASP A 1 87 ? -1.989 -8.035 -4.896 1.00 89.75 87 ASP A C 1
ATOM 721 O O . ASP A 1 87 ? -1.838 -8.375 -6.067 1.00 89.75 87 ASP A O 1
ATOM 725 N N . TYR A 1 88 ? -2.803 -7.032 -4.550 1.00 92.06 88 TYR A N 1
ATOM 726 C CA . TYR A 1 88 ? -3.607 -6.269 -5.508 1.00 92.06 88 TYR A CA 1
ATOM 727 C C . TYR A 1 88 ? -2.749 -5.499 -6.525 1.00 92.06 88 TYR A C 1
ATOM 729 O O . TYR A 1 88 ? -3.089 -5.446 -7.706 1.00 92.06 88 TYR A O 1
ATOM 737 N N . LEU A 1 89 ? -1.610 -4.943 -6.090 1.00 88.44 89 LEU A N 1
ATOM 738 C CA . LEU A 1 89 ? -0.628 -4.297 -6.970 1.00 88.44 89 LEU A CA 1
ATOM 739 C C . LEU A 1 89 ? -0.056 -5.259 -8.021 1.00 88.44 89 LEU A C 1
ATOM 741 O O . LEU A 1 89 ? 0.183 -4.857 -9.155 1.00 88.44 89 LEU A O 1
ATOM 745 N N . TYR A 1 90 ? 0.169 -6.520 -7.651 1.00 85.62 90 TYR A N 1
ATOM 746 C CA . TYR A 1 90 ? 0.782 -7.534 -8.516 1.00 85.62 90 TYR A CA 1
ATOM 747 C C . TYR A 1 90 ? -0.222 -8.233 -9.451 1.00 85.62 90 TYR A C 1
ATOM 749 O O . TYR A 1 90 ? 0.177 -9.085 -10.239 1.00 85.62 90 TYR A O 1
ATOM 757 N N . GLN A 1 91 ? -1.507 -7.873 -9.387 1.00 87.75 91 GLN A N 1
ATOM 758 C CA . GLN A 1 91 ? -2.569 -8.385 -10.263 1.00 87.75 91 GLN A CA 1
ATOM 759 C C . GLN A 1 91 ? -2.843 -7.489 -11.487 1.00 87.75 91 GLN A C 1
ATOM 761 O O . GLN A 1 91 ? -3.836 -7.701 -12.174 1.00 87.75 91 GLN A O 1
ATOM 766 N N . ASP A 1 92 ? -1.996 -6.488 -11.757 1.00 81.75 92 ASP A N 1
ATOM 767 C CA . ASP A 1 92 ? -2.154 -5.521 -12.861 1.00 81.75 92 ASP A CA 1
ATOM 768 C C . ASP A 1 92 ? -3.480 -4.727 -12.826 1.00 81.75 92 ASP A C 1
ATOM 770 O O . ASP A 1 92 ? -3.969 -4.237 -13.842 1.00 81.75 92 ASP A O 1
ATOM 774 N N . ASN A 1 93 ? -4.051 -4.542 -11.631 1.00 86.81 93 ASN A N 1
ATOM 775 C CA . ASN A 1 93 ? -5.296 -3.791 -11.426 1.00 86.81 93 ASN A CA 1
ATOM 776 C C . ASN A 1 93 ? -5.103 -2.259 -11.379 1.00 86.81 93 ASN A C 1
ATOM 778 O O . ASN A 1 93 ? -6.085 -1.519 -11.275 1.00 86.81 93 ASN A O 1
ATOM 782 N N . LEU A 1 94 ? -3.855 -1.774 -11.390 1.00 90.00 94 LEU A N 1
ATOM 783 C CA . LEU A 1 94 ? -3.498 -0.356 -11.260 1.00 90.00 94 LEU A CA 1
ATOM 784 C C . LEU A 1 94 ? -2.806 0.182 -12.517 1.00 90.00 94 LEU A C 1
ATOM 786 O O . LEU A 1 94 ? -2.365 -0.572 -13.379 1.00 90.00 94 LEU A O 1
ATOM 790 N N . SER A 1 95 ? -2.652 1.507 -12.602 1.00 91.81 95 SER A N 1
ATOM 791 C CA . SER A 1 95 ? -1.948 2.158 -13.717 1.00 91.81 95 SER A CA 1
ATOM 792 C C . SER A 1 95 ? -0.437 1.895 -13.736 1.00 91.81 95 SER A C 1
ATOM 794 O O . SER A 1 95 ? 0.230 2.164 -14.737 1.00 91.81 95 SER A O 1
ATOM 796 N N . LEU A 1 96 ? 0.105 1.397 -12.623 1.00 88.81 96 LEU A N 1
ATOM 797 C CA . LEU A 1 96 ? 1.499 1.019 -12.455 1.00 88.81 96 LEU A CA 1
ATOM 798 C C . LEU A 1 96 ? 1.588 -0.456 -12.070 1.00 88.81 96 LEU A C 1
ATOM 800 O O . LEU A 1 96 ? 1.083 -0.851 -11.021 1.00 88.81 96 LEU A O 1
ATOM 804 N N . SER A 1 97 ? 2.316 -1.224 -12.873 1.00 86.81 97 SER A N 1
ATOM 805 C CA . SER A 1 97 ? 2.703 -2.591 -12.533 1.00 86.81 97 SER A CA 1
ATOM 806 C C . SER A 1 97 ? 4.071 -2.608 -11.844 1.00 86.81 97 SER A C 1
ATOM 808 O O . SER A 1 97 ? 4.921 -1.753 -12.135 1.00 86.81 97 SER A O 1
ATOM 810 N N . PRO A 1 98 ? 4.330 -3.582 -10.956 1.00 87.88 98 PRO A N 1
ATOM 811 C CA . PRO A 1 98 ? 5.657 -3.804 -10.400 1.00 87.88 98 PRO A CA 1
ATOM 812 C C . PRO A 1 98 ? 6.718 -3.956 -11.496 1.00 87.88 98 PRO A C 1
ATOM 814 O O . PRO A 1 98 ? 6.522 -4.646 -12.497 1.00 87.88 98 PRO A O 1
ATOM 817 N N . HIS A 1 99 ? 7.867 -3.313 -11.307 1.00 88.88 99 HIS A N 1
ATOM 818 C CA . HIS A 1 99 ? 8.983 -3.394 -12.237 1.00 88.88 99 HIS A CA 1
ATOM 819 C C . HIS A 1 99 ? 9.497 -4.834 -12.306 1.00 88.88 99 HIS A C 1
ATOM 821 O O . HIS A 1 99 ? 9.652 -5.487 -11.278 1.00 88.88 99 HIS A O 1
ATOM 827 N N . SER A 1 100 ? 9.885 -5.286 -13.498 1.00 85.62 100 SER A N 1
ATOM 828 C CA . SER A 1 100 ? 10.399 -6.641 -13.766 1.00 85.62 100 SER A CA 1
ATOM 829 C C . SER A 1 100 ? 11.574 -7.104 -12.887 1.00 85.62 100 SER A C 1
ATOM 831 O O . SER A 1 100 ? 11.801 -8.303 -12.754 1.00 85.62 100 SER A O 1
ATOM 833 N N . TYR A 1 101 ? 12.314 -6.172 -12.279 1.00 86.19 101 TYR A N 1
ATOM 834 C CA . TYR A 1 101 ? 13.448 -6.441 -11.386 1.00 86.19 101 TYR A CA 1
ATOM 835 C C . TYR A 1 101 ? 13.052 -6.424 -9.901 1.00 86.19 101 TYR A C 1
ATOM 837 O O . TYR A 1 101 ? 13.912 -6.430 -9.018 1.00 86.19 101 TYR A O 1
ATOM 845 N N . THR A 1 102 ? 11.750 -6.381 -9.616 1.00 85.81 102 THR A N 1
ATOM 846 C CA . THR A 1 102 ? 11.187 -6.362 -8.268 1.00 85.81 102 THR A CA 1
ATOM 847 C C . THR A 1 102 ? 10.467 -7.665 -7.993 1.00 85.81 102 THR A C 1
ATOM 849 O O . THR A 1 102 ? 9.646 -8.125 -8.784 1.00 85.81 102 THR A O 1
ATOM 852 N N . LYS A 1 103 ? 10.757 -8.258 -6.837 1.00 84.38 103 LYS A N 1
ATOM 853 C CA . LYS A 1 103 ? 10.028 -9.426 -6.347 1.00 84.38 103 LYS A CA 1
ATOM 854 C C . LYS A 1 103 ? 9.746 -9.274 -4.86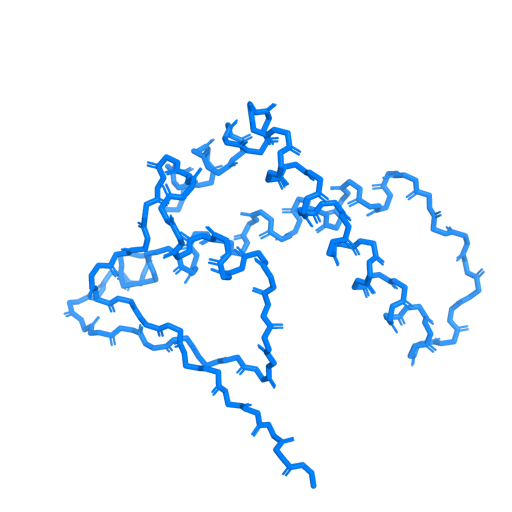2 1.00 84.38 103 LYS A C 1
ATOM 856 O O . LYS A 1 103 ? 10.680 -9.137 -4.069 1.00 84.38 103 LYS A O 1
ATOM 861 N N . ILE A 1 104 ? 8.477 -9.376 -4.481 1.00 82.56 104 ILE A N 1
ATOM 862 C CA . ILE A 1 104 ? 8.103 -9.552 -3.078 1.00 82.56 104 ILE A CA 1
ATOM 863 C C . ILE A 1 104 ? 8.348 -11.012 -2.697 1.00 82.56 104 ILE A C 1
ATOM 865 O O . ILE A 1 104 ? 7.929 -11.946 -3.381 1.00 82.56 104 ILE A O 1
ATOM 869 N N . VAL A 1 105 ? 9.084 -11.203 -1.611 1.00 81.00 105 VAL A N 1
ATOM 870 C CA . VAL A 1 105 ? 9.349 -12.495 -0.991 1.00 81.00 105 VAL A CA 1
ATOM 871 C C . VAL A 1 105 ? 8.657 -12.478 0.362 1.00 81.00 105 VAL A C 1
ATOM 873 O O . VAL A 1 105 ? 9.129 -11.841 1.304 1.00 81.00 105 VAL A O 1
ATOM 876 N N . ILE A 1 106 ? 7.528 -13.172 0.458 1.00 74.50 106 ILE A N 1
ATOM 877 C CA . ILE A 1 106 ? 6.839 -13.354 1.734 1.00 74.50 106 ILE A CA 1
ATOM 878 C C . ILE A 1 106 ? 7.600 -14.427 2.506 1.00 74.50 106 ILE A C 1
ATOM 880 O O . ILE A 1 106 ? 7.730 -15.564 2.051 1.00 74.50 106 ILE A O 1
ATOM 884 N N . LYS A 1 107 ? 8.158 -14.043 3.650 1.00 64.38 107 LYS A N 1
ATOM 885 C CA . LYS A 1 107 ? 8.774 -14.958 4.605 1.00 64.38 107 LYS A CA 1
ATOM 886 C C . LYS A 1 107 ? 7.823 -15.068 5.780 1.00 64.38 107 LYS A C 1
ATOM 888 O O . LYS A 1 107 ? 7.926 -14.277 6.711 1.00 64.38 107 LYS A O 1
ATOM 893 N N . ASP A 1 108 ? 6.907 -16.029 5.722 1.00 54.31 108 ASP A N 1
ATOM 894 C CA . ASP A 1 108 ? 6.171 -16.406 6.922 1.00 54.31 108 ASP A CA 1
ATOM 895 C C . ASP A 1 108 ? 7.198 -16.840 7.967 1.00 54.31 108 ASP A C 1
ATOM 897 O O . ASP A 1 108 ? 7.937 -17.814 7.783 1.00 54.31 108 ASP A O 1
ATOM 901 N N . HIS A 1 109 ? 7.277 -16.091 9.062 1.00 50.94 109 HIS A N 1
ATOM 902 C CA . HIS A 1 109 ? 7.875 -16.616 10.274 1.00 50.94 109 HIS A CA 1
ATOM 903 C C . HIS A 1 109 ? 6.907 -17.677 10.795 1.00 50.94 109 HIS A C 1
ATOM 905 O O . HIS A 1 109 ? 6.002 -17.370 11.567 1.00 50.94 109 HIS A O 1
ATOM 911 N N . VAL A 1 110 ? 7.058 -18.915 10.316 1.00 44.59 110 VAL A N 1
ATOM 912 C CA . VAL A 1 110 ? 6.461 -20.075 10.977 1.00 44.59 110 VAL A CA 1
ATOM 913 C C . VAL A 1 110 ? 7.068 -20.098 12.378 1.00 44.59 110 VAL A C 1
ATOM 915 O O . VAL A 1 110 ? 8.270 -20.331 12.527 1.00 44.59 110 VAL A O 1
ATOM 918 N N . ALA A 1 111 ? 6.255 -19.709 13.359 1.00 43.12 111 ALA A N 1
ATOM 919 C CA . ALA A 1 111 ? 6.561 -19.829 14.777 1.00 43.12 111 ALA A CA 1
ATOM 920 C C . ALA A 1 111 ? 6.525 -21.300 15.203 1.00 43.12 111 ALA A C 1
ATOM 922 O O . ALA A 1 111 ? 5.667 -22.043 14.668 1.00 43.12 111 ALA A O 1
#

Organism: Salmonella enterica (NCBI:txid28901)